Protein AF-A0A944GQI3-F1 (afdb_monomer_lite)

Secondary structure (DSSP, 8-state):
------------PPPHHHHHHHHHT-----SSHHHHHHHHHIIIIIHHHHHHHSPP------BPPPEEEEEETTTTEEEEEETTT--EESS--SS-SSPBP-------

Structure (mmCIF, N/CA/C/O backbone):
data_AF-A0A944GQI3-F1
#
_entry.id   AF-A0A944GQI3-F1
#
loop_
_atom_site.group_PDB
_atom_site.id
_atom_site.type_symbol
_atom_site.label_atom_id
_atom_site.label_alt_id
_atom_site.label_comp_id
_atom_site.label_asym_id
_atom_site.label_entity_id
_atom_site.label_seq_id
_atom_site.pdbx_PDB_ins_code
_atom_site.Cartn_x
_atom_site.Cartn_y
_atom_site.Cartn_z
_atom_site.occupancy
_atom_site.B_iso_or_equiv
_atom_site.auth_seq_id
_atom_site.auth_comp_id
_atom_site.auth_asym_id
_atom_site.auth_atom_id
_atom_site.pdbx_PDB_model_num
ATOM 1 N N . MET A 1 1 ? -6.557 -26.376 36.507 1.00 34.50 1 MET A N 1
ATOM 2 C CA . MET A 1 1 ? -5.691 -26.769 35.374 1.00 34.50 1 MET A CA 1
ATOM 3 C C . MET A 1 1 ? -5.563 -25.568 34.458 1.00 34.50 1 MET A C 1
ATOM 5 O O . MET A 1 1 ? -6.561 -25.145 33.892 1.00 34.50 1 MET A O 1
ATOM 9 N N . ALA A 1 2 ? -4.382 -24.956 34.429 1.00 42.81 2 ALA A N 1
ATOM 10 C CA . ALA A 1 2 ? -4.098 -23.729 33.695 1.00 42.81 2 ALA A CA 1
ATOM 11 C C . ALA A 1 2 ? -3.243 -24.063 32.467 1.00 42.81 2 ALA A C 1
ATOM 13 O O . ALA A 1 2 ? -2.116 -24.505 32.632 1.00 42.81 2 ALA A O 1
ATOM 14 N N . LEU A 1 3 ? -3.800 -23.871 31.271 1.00 40.59 3 LEU A N 1
ATOM 15 C CA . LEU A 1 3 ? -3.124 -23.717 29.976 1.00 40.59 3 LEU A CA 1
ATOM 16 C C . LEU A 1 3 ? -4.119 -22.891 29.134 1.00 40.59 3 LEU A C 1
ATOM 18 O O . LEU A 1 3 ? -5.297 -23.229 29.086 1.00 40.59 3 LEU A O 1
ATOM 22 N N . LYS A 1 4 ? -3.773 -21.783 28.487 1.00 43.50 4 LYS A N 1
ATOM 23 C CA . LYS A 1 4 ? -2.606 -21.572 27.638 1.00 43.50 4 LYS A CA 1
ATOM 24 C C . LYS A 1 4 ? -2.112 -20.138 27.789 1.00 43.50 4 LYS A C 1
ATOM 26 O O . LYS A 1 4 ? -2.874 -19.194 27.587 1.00 43.50 4 LYS A O 1
ATOM 31 N N . GLU A 1 5 ? -0.828 -20.008 28.084 1.00 45.44 5 GLU A N 1
ATOM 32 C CA . GLU A 1 5 ? -0.065 -18.794 27.836 1.00 45.44 5 GLU A CA 1
ATOM 33 C C . GLU A 1 5 ? -0.146 -18.507 26.332 1.00 45.44 5 GLU A C 1
ATOM 35 O O . GLU A 1 5 ? 0.284 -19.305 25.495 1.00 45.44 5 GLU A O 1
ATOM 40 N N . GLY A 1 6 ? -0.813 -17.412 25.976 1.00 44.91 6 GLY A N 1
ATOM 41 C CA . GLY A 1 6 ? -0.787 -16.910 24.614 1.00 44.91 6 GLY A CA 1
ATOM 42 C C . GLY A 1 6 ? 0.630 -16.443 24.320 1.00 44.91 6 GLY A C 1
ATOM 43 O O . GLY A 1 6 ? 1.113 -15.530 24.979 1.00 44.91 6 GLY A O 1
ATOM 44 N N . LEU A 1 7 ? 1.285 -17.069 23.342 1.00 41.94 7 LEU A N 1
ATOM 45 C CA . LEU A 1 7 ? 2.504 -16.559 22.720 1.00 41.94 7 LEU A CA 1
ATOM 46 C C . LEU A 1 7 ? 2.229 -15.136 22.218 1.00 41.94 7 LEU A C 1
ATOM 48 O O . LEU A 1 7 ? 1.677 -14.936 21.135 1.00 41.94 7 LEU A O 1
ATOM 52 N N . THR A 1 8 ? 2.576 -14.135 23.019 1.00 44.12 8 THR A N 1
ATOM 53 C CA . THR A 1 8 ? 2.606 -12.748 22.578 1.00 44.12 8 THR A CA 1
ATOM 54 C C . THR A 1 8 ? 3.802 -12.614 21.651 1.00 44.12 8 THR A C 1
ATOM 56 O O . THR A 1 8 ? 4.933 -12.469 22.100 1.00 44.12 8 THR A O 1
ATOM 59 N N . MET A 1 9 ? 3.573 -12.723 20.341 1.00 46.00 9 MET A N 1
ATOM 60 C CA . MET A 1 9 ? 4.563 -12.261 19.373 1.00 46.00 9 MET A CA 1
ATOM 61 C C . MET A 1 9 ? 4.767 -10.765 19.610 1.00 46.00 9 MET A C 1
ATOM 63 O O . MET A 1 9 ? 3.818 -9.993 19.449 1.00 46.00 9 MET A O 1
ATOM 67 N N . ASP A 1 10 ? 5.977 -10.366 19.999 1.00 51.41 10 ASP A N 1
ATOM 68 C CA . ASP A 1 10 ? 6.357 -8.960 20.120 1.00 51.41 10 ASP A CA 1
ATOM 69 C C . ASP A 1 10 ? 6.129 -8.266 18.776 1.00 51.41 10 ASP A C 1
ATOM 71 O O . ASP A 1 10 ? 6.868 -8.453 17.804 1.00 51.41 10 ASP A O 1
ATOM 75 N N . LYS A 1 11 ? 5.049 -7.486 18.695 1.00 59.84 11 LYS A N 1
ATOM 76 C CA . LYS A 1 11 ? 4.698 -6.736 17.492 1.00 59.84 11 LYS A CA 1
ATOM 77 C C . LYS A 1 11 ? 5.715 -5.610 17.332 1.00 59.84 11 LYS A C 1
ATOM 79 O O . LYS A 1 11 ? 5.622 -4.584 18.000 1.00 59.84 11 LYS A O 1
ATOM 84 N N . LYS A 1 12 ? 6.692 -5.798 16.444 1.00 63.69 12 LYS A N 1
ATOM 85 C CA . LYS A 1 12 ? 7.579 -4.716 16.006 1.00 63.69 12 LYS A CA 1
ATOM 86 C C . LYS A 1 12 ? 6.833 -3.859 14.992 1.00 63.69 12 LYS A C 1
ATOM 88 O O . LYS A 1 12 ? 6.554 -4.306 13.882 1.00 63.69 12 LYS A O 1
ATOM 93 N N . TYR A 1 13 ? 6.483 -2.645 15.398 1.00 67.50 13 TYR A N 1
ATOM 94 C CA . TYR A 1 13 ? 5.896 -1.655 14.505 1.00 67.50 13 TYR A CA 1
ATOM 95 C C . TYR A 1 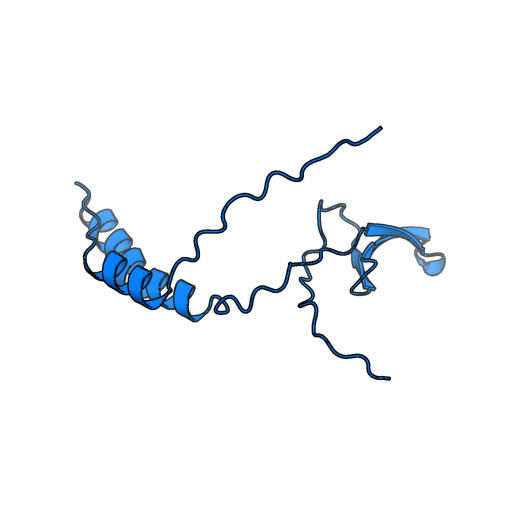13 ? 6.954 -1.143 13.529 1.00 67.50 13 TYR A C 1
ATOM 97 O O . TYR A 1 13 ? 8.105 -0.925 13.908 1.00 67.50 13 TYR A O 1
ATOM 105 N N . ILE A 1 14 ? 6.553 -0.968 12.271 1.00 71.44 14 ILE A N 1
ATOM 106 C CA . ILE A 1 14 ? 7.390 -0.368 11.235 1.00 71.44 14 ILE A CA 1
ATOM 107 C C . ILE A 1 14 ? 6.889 1.056 11.035 1.00 71.44 14 ILE A C 1
ATOM 109 O O . ILE A 1 14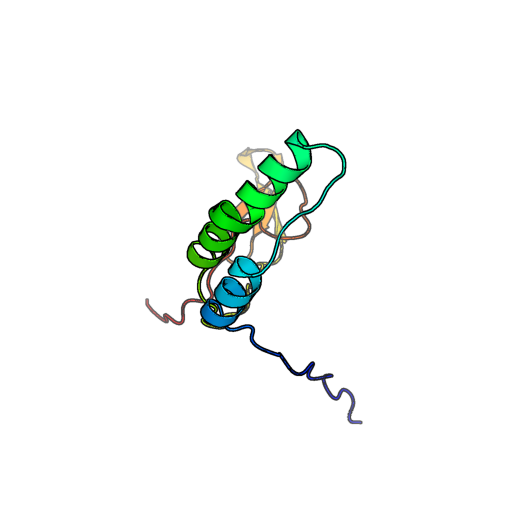 ? 5.739 1.266 10.656 1.00 71.44 14 ILE A O 1
ATOM 113 N N . ASP A 1 15 ? 7.755 2.020 11.316 1.00 81.00 15 ASP A N 1
ATOM 114 C CA . ASP A 1 15 ? 7.503 3.430 11.051 1.00 81.00 15 ASP A CA 1
ATOM 115 C C . ASP A 1 15 ? 7.530 3.674 9.532 1.00 81.00 15 ASP A C 1
ATOM 117 O O . ASP A 1 15 ? 8.497 3.322 8.846 1.00 81.00 15 ASP A O 1
ATOM 121 N N . ALA A 1 16 ? 6.441 4.236 9.002 1.00 83.19 16 ALA A N 1
ATOM 122 C CA . ALA A 1 16 ? 6.259 4.457 7.571 1.00 83.19 16 ALA A CA 1
ATOM 123 C C . ALA A 1 16 ? 7.304 5.427 6.992 1.00 83.19 16 ALA A C 1
ATOM 125 O O . ALA A 1 16 ? 7.810 5.202 5.890 1.00 83.19 16 ALA A O 1
ATOM 126 N N . ASP A 1 17 ? 7.690 6.459 7.742 1.00 84.62 17 ASP A N 1
ATOM 127 C CA . ASP A 1 17 ? 8.686 7.444 7.316 1.00 84.62 17 ASP A CA 1
ATOM 128 C C . ASP A 1 17 ? 10.104 6.876 7.386 1.00 84.62 17 ASP A C 1
ATOM 130 O O . ASP A 1 17 ? 10.967 7.214 6.570 1.00 84.62 17 ASP A O 1
ATOM 134 N N . VAL A 1 18 ? 10.373 5.992 8.348 1.00 87.38 18 VAL A N 1
ATOM 135 C CA . VAL A 1 18 ? 11.624 5.222 8.388 1.00 87.38 18 VAL A CA 1
ATOM 136 C C . VAL A 1 18 ? 11.698 4.278 7.189 1.00 87.38 18 VAL A C 1
ATOM 138 O O . VAL A 1 18 ? 12.733 4.224 6.524 1.00 87.38 18 VAL A O 1
ATOM 141 N N . LEU A 1 19 ? 10.609 3.581 6.861 1.00 88.06 19 LEU A N 1
ATOM 142 C CA . LEU A 1 19 ? 10.566 2.657 5.730 1.00 88.06 19 LEU A CA 1
ATOM 143 C C . LEU A 1 19 ? 10.794 3.375 4.392 1.00 88.06 19 LEU A C 1
ATO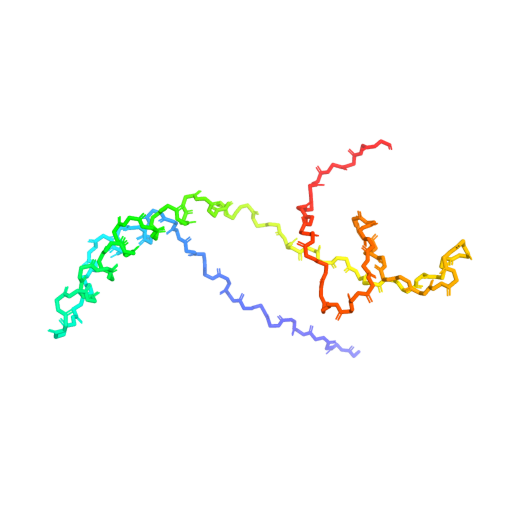M 145 O O . LEU A 1 19 ? 11.620 2.924 3.599 1.00 88.06 19 LEU A O 1
ATOM 149 N N . LYS A 1 20 ? 10.145 4.522 4.160 1.00 89.81 20 LYS A N 1
ATOM 150 C CA . LYS A 1 20 ? 10.369 5.334 2.950 1.00 89.81 20 LYS A CA 1
ATOM 151 C C . LYS A 1 20 ? 11.819 5.805 2.827 1.00 89.81 20 LYS A C 1
ATOM 153 O O . LYS A 1 20 ? 12.397 5.692 1.751 1.00 89.81 20 LYS A O 1
ATOM 158 N N . ARG A 1 21 ? 12.436 6.245 3.931 1.00 90.81 21 ARG A N 1
ATOM 159 C CA . ARG A 1 21 ? 13.858 6.644 3.960 1.00 90.81 21 ARG A CA 1
ATOM 160 C C . ARG A 1 21 ? 14.816 5.492 3.664 1.00 90.81 21 ARG A C 1
ATOM 162 O O . ARG A 1 21 ? 15.901 5.722 3.136 1.00 90.81 21 ARG A O 1
ATOM 169 N N . ILE A 1 22 ? 14.450 4.262 4.026 1.00 91.75 22 ILE A N 1
ATOM 170 C CA . ILE A 1 22 ? 15.218 3.070 3.648 1.00 91.75 22 ILE A CA 1
ATOM 171 C C . ILE A 1 22 ? 15.060 2.815 2.147 1.00 91.75 22 ILE A C 1
ATOM 173 O O . ILE A 1 22 ? 16.062 2.647 1.460 1.00 91.75 22 ILE A O 1
ATOM 177 N N . ILE A 1 23 ? 13.825 2.837 1.640 1.00 92.62 23 ILE A N 1
ATOM 178 C CA . ILE A 1 23 ? 13.502 2.597 0.226 1.00 92.62 23 ILE A CA 1
ATOM 179 C C . ILE A 1 23 ? 14.203 3.597 -0.698 1.00 92.62 23 ILE A C 1
ATOM 181 O O . ILE A 1 23 ? 14.738 3.193 -1.725 1.00 92.62 23 ILE A O 1
ATOM 185 N N . GLU A 1 24 ? 14.265 4.874 -0.320 1.00 91.75 24 GLU A N 1
ATOM 186 C CA . GLU A 1 24 ? 14.949 5.922 -1.090 1.00 91.75 24 GLU A CA 1
ATOM 187 C C . GLU A 1 24 ? 16.434 5.607 -1.339 1.00 91.75 24 GLU A C 1
ATOM 189 O O . GLU A 1 24 ? 16.985 5.962 -2.381 1.00 91.75 24 GLU A O 1
ATOM 194 N N . LYS A 1 25 ? 17.077 4.899 -0.404 1.00 93.00 25 LYS A N 1
ATOM 195 C CA . LYS A 1 25 ? 18.492 4.512 -0.491 1.00 93.00 25 LYS A CA 1
ATOM 196 C C . LYS A 1 25 ? 18.719 3.214 -1.265 1.00 93.00 25 LYS A C 1
ATOM 198 O O . LYS A 1 25 ? 19.870 2.852 -1.498 1.00 93.00 25 LYS A O 1
ATOM 203 N N . LEU A 1 26 ? 17.658 2.489 -1.617 1.00 93.44 26 LEU A N 1
ATOM 204 C CA . LEU A 1 26 ? 17.762 1.246 -2.368 1.00 93.44 26 LEU A CA 1
ATOM 205 C C . LEU A 1 26 ? 17.822 1.525 -3.869 1.00 93.44 26 LEU A C 1
ATOM 207 O O . LEU A 1 26 ? 17.129 2.393 -4.401 1.00 93.44 26 LEU A O 1
ATOM 211 N N . GLU A 1 27 ? 18.606 0.710 -4.566 1.00 92.06 27 GLU A N 1
ATOM 212 C CA . GLU A 1 27 ? 18.620 0.666 -6.022 1.00 92.06 27 GLU A CA 1
ATOM 213 C C . GLU A 1 27 ? 18.461 -0.768 -6.498 1.00 92.06 27 GLU A C 1
ATOM 215 O O . GLU A 1 27 ? 19.141 -1.685 -6.033 1.00 92.06 27 GLU A O 1
ATOM 220 N N . TYR A 1 28 ? 17.556 -0.964 -7.451 1.00 90.50 28 TYR A N 1
ATOM 221 C CA . TYR A 1 28 ? 17.411 -2.247 -8.112 1.00 90.50 28 TYR A CA 1
ATOM 222 C C . TYR A 1 28 ? 18.419 -2.351 -9.251 1.00 90.50 28 TYR A C 1
ATOM 224 O O . TYR A 1 28 ? 18.383 -1.571 -10.207 1.00 90.50 28 TYR A O 1
ATOM 232 N N . GLN A 1 29 ? 19.312 -3.332 -9.148 1.00 90.75 29 GLN A N 1
ATOM 233 C CA . GLN A 1 29 ? 20.319 -3.609 -10.161 1.00 90.75 29 GLN A CA 1
ATOM 234 C C . GLN A 1 29 ? 20.019 -4.929 -10.862 1.00 90.75 29 GLN A C 1
ATOM 236 O O . GLN A 1 29 ? 19.843 -5.973 -10.236 1.00 90.75 29 GLN A O 1
ATOM 241 N N . ASN A 1 30 ? 19.976 -4.874 -12.188 1.00 92.38 30 ASN A N 1
ATOM 242 C CA . ASN A 1 30 ? 19.812 -6.023 -13.061 1.00 92.38 30 ASN A CA 1
ATOM 243 C C . ASN A 1 30 ? 20.679 -5.833 -14.315 1.00 92.38 30 ASN A C 1
ATOM 245 O O . ASN A 1 30 ? 20.853 -4.712 -14.804 1.00 92.38 30 ASN A O 1
ATOM 249 N N . SER A 1 31 ? 21.209 -6.930 -14.859 1.00 92.44 31 SER A N 1
ATOM 250 C CA . SER A 1 31 ? 21.960 -6.909 -16.121 1.00 92.44 31 SER A CA 1
ATOM 251 C C . SER A 1 31 ? 21.097 -6.422 -17.291 1.00 92.44 31 SER A C 1
ATOM 253 O O . SER A 1 31 ? 21.596 -5.794 -18.224 1.00 92.44 31 SER A O 1
ATOM 255 N N . ASN A 1 32 ? 19.782 -6.639 -17.225 1.00 94.12 32 ASN A N 1
ATOM 256 C CA . ASN A 1 32 ? 18.828 -6.076 -18.163 1.00 94.12 32 ASN A CA 1
ATOM 257 C C . ASN A 1 32 ? 18.443 -4.643 -17.764 1.00 94.12 32 ASN A C 1
ATOM 259 O O . ASN A 1 32 ? 17.679 -4.417 -16.824 1.00 94.12 32 ASN A O 1
ATOM 263 N N . LYS A 1 33 ? 18.896 -3.668 -18.559 1.00 92.25 33 LYS A N 1
ATOM 264 C CA . LYS A 1 33 ? 18.643 -2.237 -18.335 1.00 92.25 33 LYS A CA 1
ATOM 265 C C . LYS A 1 33 ? 17.153 -1.882 -18.242 1.00 92.25 33 LYS A C 1
ATOM 267 O O . LYS A 1 33 ? 16.797 -1.014 -17.452 1.00 92.25 33 LYS A O 1
ATOM 272 N N . ARG A 1 34 ? 16.273 -2.553 -19.000 1.00 90.62 34 ARG A N 1
ATOM 273 C CA . ARG A 1 34 ? 14.819 -2.311 -18.927 1.00 90.62 34 ARG A CA 1
ATOM 274 C C . ARG A 1 34 ? 14.242 -2.738 -17.580 1.00 90.62 34 ARG A C 1
ATOM 276 O O . ARG A 1 34 ? 13.450 -1.998 -17.008 1.00 90.62 34 ARG A O 1
ATOM 283 N N . LEU A 1 35 ? 14.670 -3.892 -17.067 1.00 90.88 35 LEU A N 1
ATOM 284 C CA . LEU A 1 35 ? 14.249 -4.372 -15.749 1.00 90.88 35 LEU A CA 1
ATOM 285 C C . LEU A 1 35 ? 14.812 -3.492 -14.632 1.00 90.88 35 LEU A C 1
ATOM 287 O O . LEU A 1 35 ? 14.097 -3.204 -13.680 1.00 90.88 35 LEU A O 1
ATOM 291 N N . SER A 1 36 ? 16.046 -3.003 -14.776 1.00 91.00 36 SER A N 1
ATOM 292 C CA . SER A 1 36 ? 16.630 -2.033 -13.843 1.00 91.00 36 SER A CA 1
ATOM 293 C C . SER A 1 36 ? 15.812 -0.745 -13.773 1.00 91.00 36 SER A C 1
ATOM 295 O O . SER A 1 36 ? 15.500 -0.282 -12.681 1.00 91.00 36 SER A O 1
ATOM 297 N N . ILE A 1 37 ? 15.411 -0.182 -14.917 1.00 92.12 37 ILE A N 1
ATOM 298 C CA . ILE A 1 37 ? 14.578 1.031 -14.959 1.00 92.12 37 ILE A CA 1
ATOM 299 C C . ILE A 1 37 ? 13.222 0.776 -14.291 1.00 92.12 37 ILE A C 1
ATOM 301 O O . ILE A 1 37 ? 12.871 1.487 -13.354 1.00 92.12 37 ILE A O 1
ATOM 305 N N . ALA A 1 38 ? 12.504 -0.269 -14.712 1.00 92.75 38 ALA A N 1
ATOM 306 C CA . ALA A 1 38 ? 11.182 -0.586 -14.171 1.00 92.75 38 ALA A CA 1
ATOM 307 C C . ALA A 1 38 ? 11.224 -0.903 -12.665 1.00 92.75 38 ALA A C 1
ATOM 309 O O . ALA A 1 38 ? 10.386 -0.431 -11.902 1.00 92.75 38 ALA A O 1
ATOM 310 N N . GLY A 1 39 ? 12.224 -1.662 -12.209 1.00 92.94 39 GLY A N 1
ATOM 311 C CA . GLY A 1 39 ? 12.384 -1.983 -10.791 1.00 92.94 39 GLY A CA 1
ATOM 312 C C . GLY A 1 39 ? 12.667 -0.745 -9.940 1.00 92.94 39 GLY A C 1
ATOM 313 O O . GLY A 1 39 ? 12.090 -0.598 -8.864 1.00 92.94 39 GLY A O 1
ATOM 314 N N . ASN A 1 40 ? 13.488 0.184 -10.439 1.00 94.00 40 ASN A N 1
ATOM 315 C CA . ASN A 1 40 ? 13.729 1.453 -9.752 1.00 94.00 40 ASN A CA 1
ATOM 316 C C . ASN A 1 40 ? 12.501 2.373 -9.767 1.00 94.00 40 ASN A C 1
ATOM 318 O O . ASN A 1 40 ? 12.287 3.089 -8.796 1.00 94.00 40 ASN A O 1
ATOM 322 N N . GLU A 1 41 ? 11.671 2.331 -10.810 1.00 93.94 41 GLU A N 1
ATOM 323 C CA . GLU A 1 41 ? 10.392 3.049 -10.841 1.00 93.94 41 GLU A CA 1
ATOM 324 C C . GLU A 1 41 ? 9.439 2.524 -9.753 1.00 93.94 41 GLU A C 1
ATOM 326 O O . GLU A 1 41 ? 8.858 3.301 -8.997 1.00 93.94 41 GLU A O 1
ATOM 331 N N . VAL A 1 42 ? 9.345 1.200 -9.593 1.00 93.88 42 VAL A N 1
ATOM 332 C CA . VAL A 1 42 ? 8.577 0.573 -8.503 1.00 93.88 42 VAL A CA 1
ATOM 333 C C . VAL A 1 42 ? 9.091 1.001 -7.135 1.00 93.88 42 VAL A C 1
ATOM 335 O O . VAL A 1 42 ? 8.300 1.448 -6.305 1.00 93.88 42 VAL A O 1
ATOM 338 N N . LEU A 1 43 ? 10.400 0.907 -6.907 1.00 94.19 43 LEU A N 1
ATOM 339 C CA . LEU A 1 43 ? 11.017 1.280 -5.634 1.00 94.19 43 LEU A CA 1
ATOM 340 C C . LEU A 1 43 ? 10.842 2.763 -5.308 1.00 94.19 43 LEU A C 1
ATOM 342 O O . LEU A 1 43 ? 10.473 3.091 -4.187 1.00 94.19 43 LEU A O 1
ATOM 346 N N . LYS A 1 44 ? 11.090 3.659 -6.265 1.00 92.31 44 LYS A N 1
ATOM 347 C CA . LYS A 1 44 ? 11.169 5.100 -5.990 1.00 92.31 44 LYS A CA 1
ATOM 348 C C . LYS A 1 44 ? 9.823 5.817 -6.107 1.00 92.31 44 LYS A C 1
ATOM 350 O O . LYS A 1 44 ? 9.660 6.865 -5.494 1.00 92.31 44 LYS A O 1
ATOM 355 N N . TYR A 1 45 ? 8.861 5.274 -6.856 1.00 91.44 45 TYR A N 1
ATOM 356 C CA . TYR A 1 45 ? 7.566 5.924 -7.087 1.00 91.44 45 TYR A CA 1
ATOM 357 C C . TYR A 1 45 ? 6.387 5.137 -6.513 1.00 91.44 45 TYR A C 1
ATOM 359 O O . TYR A 1 45 ? 5.642 5.648 -5.675 1.00 91.44 45 TYR A O 1
ATOM 367 N N . TYR A 1 46 ? 6.214 3.882 -6.932 1.00 92.62 46 TYR A N 1
ATOM 368 C CA . TYR A 1 46 ? 5.021 3.116 -6.562 1.00 92.62 46 TYR A CA 1
ATOM 369 C C . TYR A 1 46 ? 5.037 2.677 -5.094 1.00 92.62 46 TYR A C 1
ATOM 371 O O . TYR A 1 46 ? 4.004 2.743 -4.434 1.00 92.62 46 TYR A O 1
ATOM 379 N N . MET A 1 47 ? 6.190 2.275 -4.556 1.00 91.88 47 MET A N 1
ATOM 380 C CA . MET A 1 47 ? 6.308 1.827 -3.164 1.00 91.88 47 MET A CA 1
ATOM 381 C C . MET A 1 47 ? 5.986 2.925 -2.137 1.00 91.88 47 MET A C 1
ATOM 383 O O . MET A 1 47 ? 5.160 2.663 -1.264 1.00 91.88 47 MET A O 1
ATOM 387 N N . PRO A 1 48 ? 6.534 4.156 -2.229 1.00 90.81 48 PRO A N 1
ATOM 388 C CA . PRO A 1 48 ? 6.138 5.248 -1.339 1.00 90.81 48 PRO A CA 1
ATOM 389 C C . PRO A 1 48 ? 4.639 5.535 -1.391 1.00 90.81 48 PRO A C 1
ATOM 391 O O . PRO A 1 48 ? 4.011 5.668 -0.344 1.00 90.81 48 PRO A O 1
ATOM 394 N N . LYS A 1 49 ? 4.054 5.526 -2.594 1.00 88.94 49 LYS A N 1
ATOM 395 C CA . LYS A 1 49 ? 2.618 5.729 -2.786 1.00 88.94 49 LYS A CA 1
ATOM 396 C C . LYS A 1 49 ? 1.783 4.624 -2.139 1.00 88.94 49 LYS A C 1
ATOM 398 O O . LYS A 1 49 ? 0.805 4.922 -1.471 1.00 88.94 49 LYS A O 1
ATOM 403 N N . ILE A 1 50 ? 2.191 3.361 -2.276 1.00 88.81 50 ILE A N 1
ATOM 404 C CA . ILE A 1 50 ? 1.538 2.236 -1.592 1.00 88.81 50 ILE A CA 1
ATOM 405 C C . ILE A 1 50 ? 1.613 2.420 -0.075 1.00 88.81 50 ILE A C 1
ATOM 407 O O . ILE A 1 50 ? 0.628 2.158 0.605 1.00 88.81 50 ILE A O 1
ATOM 411 N N . ILE A 1 51 ? 2.746 2.877 0.464 1.00 88.19 51 ILE A N 1
ATOM 412 C CA . ILE A 1 51 ? 2.899 3.134 1.903 1.00 88.19 51 ILE A CA 1
ATOM 413 C C . ILE A 1 51 ? 1.977 4.275 2.361 1.00 88.19 51 ILE A C 1
ATOM 415 O O . ILE A 1 51 ? 1.378 4.152 3.422 1.00 88.19 51 ILE A O 1
ATOM 419 N N . ASP A 1 52 ? 1.836 5.341 1.568 1.00 84.12 52 ASP A N 1
ATOM 420 C CA . ASP A 1 52 ? 0.930 6.467 1.847 1.00 84.12 52 ASP A CA 1
ATOM 421 C C . ASP A 1 52 ? -0.555 6.091 1.762 1.00 84.12 52 ASP A C 1
ATOM 423 O O . ASP A 1 52 ? -1.353 6.485 2.612 1.00 84.12 52 ASP A O 1
ATOM 427 N N . ASP A 1 53 ? -0.922 5.303 0.752 1.00 80.44 53 ASP A N 1
ATOM 428 C CA . ASP A 1 53 ? -2.289 4.816 0.547 1.00 80.44 53 ASP A CA 1
ATOM 429 C C . ASP A 1 53 ? -2.651 3.706 1.550 1.00 80.44 53 ASP A C 1
ATOM 431 O O . ASP A 1 53 ? -3.831 3.442 1.814 1.00 80.44 53 ASP A O 1
ATOM 435 N N . THR A 1 54 ? -1.642 3.043 2.127 1.00 78.06 54 THR A N 1
ATOM 436 C CA . THR A 1 54 ? -1.844 2.079 3.204 1.00 78.06 54 THR A CA 1
ATOM 437 C C . THR A 1 54 ? -2.242 2.858 4.450 1.00 78.06 54 THR A C 1
ATOM 439 O O . THR A 1 54 ? -1.468 3.686 4.925 1.00 78.06 54 THR A O 1
ATOM 442 N N . PRO A 1 55 ? -3.431 2.607 5.026 1.00 63.78 55 PRO A N 1
ATOM 443 C CA . PRO A 1 55 ? -3.831 3.301 6.236 1.00 63.78 55 PRO A CA 1
ATOM 444 C C . PRO A 1 55 ? -2.772 3.071 7.319 1.00 63.78 55 PRO A C 1
ATOM 446 O O . PRO A 1 55 ? -2.541 1.925 7.718 1.00 63.78 55 PRO A O 1
ATOM 449 N N . LEU A 1 56 ? -2.140 4.164 7.769 1.00 59.22 56 LEU A N 1
ATOM 450 C CA . LEU A 1 56 ? -1.279 4.185 8.949 1.00 59.22 56 LEU A CA 1
ATOM 451 C C . LEU A 1 56 ? -2.015 3.445 10.058 1.00 59.22 56 LEU A C 1
ATOM 453 O O . LEU A 1 56 ? -3.184 3.724 10.331 1.00 59.22 56 LEU A O 1
ATOM 457 N N . ALA A 1 57 ? -1.357 2.427 10.601 1.00 57.34 57 ALA A N 1
ATOM 458 C CA . ALA A 1 57 ? -1.965 1.489 11.520 1.00 57.34 57 ALA A CA 1
ATOM 459 C C . ALA A 1 57 ? -2.362 2.182 12.831 1.00 57.34 57 ALA A C 1
ATOM 461 O O . ALA A 1 57 ? -1.660 2.083 13.832 1.00 57.34 57 ALA A O 1
ATOM 462 N N . ASP A 1 58 ? -3.548 2.782 12.863 1.00 52.25 58 ASP A N 1
ATOM 463 C CA . ASP A 1 58 ? -4.388 2.710 14.045 1.00 52.25 58 ASP A CA 1
ATOM 464 C C . ASP A 1 58 ? -4.825 1.251 14.146 1.00 52.25 58 ASP A C 1
ATOM 466 O O . ASP A 1 58 ? -5.676 0.770 13.394 1.00 52.25 58 ASP A O 1
ATOM 470 N N . VAL A 1 59 ? -4.122 0.522 15.015 1.00 56.88 59 VAL A N 1
ATOM 471 C CA . VAL A 1 59 ? -4.205 -0.923 15.233 1.00 56.88 59 VAL A CA 1
ATOM 472 C C . VAL A 1 59 ? -5.633 -1.320 15.598 1.00 56.88 59 VAL A C 1
ATOM 474 O O . VAL A 1 59 ? -5.996 -1.457 16.764 1.00 56.88 59 VAL A O 1
ATOM 477 N N . GLN A 1 60 ? -6.457 -1.542 14.585 1.00 48.59 60 GLN A N 1
ATOM 478 C CA . GLN A 1 60 ? -7.715 -2.236 14.730 1.00 48.59 60 GLN A CA 1
ATOM 479 C C . GLN A 1 60 ? -7.638 -3.546 13.981 1.00 48.59 60 GLN A C 1
ATOM 481 O O . GLN A 1 60 ? -7.405 -3.581 12.775 1.00 48.59 60 GLN A O 1
ATOM 486 N N . GLU A 1 61 ? -7.818 -4.633 14.729 1.00 51.50 61 GLU A N 1
ATOM 487 C CA . GLU A 1 61 ? -7.909 -5.968 14.160 1.00 51.50 61 GLU A CA 1
ATOM 488 C C . GLU A 1 61 ? -8.930 -5.966 13.027 1.00 51.50 61 GLU A C 1
ATOM 490 O O . GLU A 1 61 ? -10.091 -5.576 13.203 1.00 51.50 61 GLU A O 1
ATOM 495 N N . VAL A 1 62 ? -8.484 -6.416 11.859 1.00 53.25 62 VAL A N 1
ATOM 496 C CA . VAL A 1 62 ? -9.376 -6.775 10.770 1.00 53.25 62 VAL A CA 1
ATOM 497 C C . VAL A 1 62 ? -10.223 -7.942 11.265 1.00 53.25 62 VAL A C 1
ATOM 499 O O . VAL A 1 62 ? -9.757 -9.076 11.363 1.00 53.25 62 VAL A O 1
ATOM 502 N N . VAL A 1 63 ? -11.479 -7.661 11.604 1.00 57.50 63 VAL A N 1
ATOM 503 C CA . VAL A 1 63 ? -12.445 -8.707 11.926 1.00 57.50 63 VAL A CA 1
ATOM 504 C C . VAL A 1 63 ? -13.083 -9.145 10.617 1.00 57.50 63 VAL A C 1
ATOM 506 O O . VAL A 1 63 ? -13.903 -8.432 10.037 1.00 57.50 63 VAL A O 1
ATOM 509 N N . HIS A 1 64 ? -12.717 -10.333 10.143 1.00 62.78 64 HIS A N 1
ATOM 510 C CA . HIS A 1 64 ? -13.516 -11.006 9.129 1.00 62.78 64 HIS A CA 1
ATOM 511 C C . HIS A 1 64 ? -14.753 -11.594 9.803 1.00 62.78 64 HIS A C 1
ATOM 513 O O . HIS A 1 64 ? -14.647 -12.371 10.755 1.00 62.78 64 HIS A O 1
ATOM 519 N N . GLY A 1 65 ? -15.935 -11.234 9.306 1.00 68.06 65 GLY A N 1
ATOM 520 C CA . GLY A 1 65 ? -17.147 -11.920 9.722 1.00 68.06 65 GLY A CA 1
ATOM 521 C C . GLY A 1 65 ? -17.131 -13.372 9.273 1.00 68.06 65 GLY A C 1
ATOM 522 O O . GLY A 1 65 ? -16.582 -13.712 8.224 1.00 68.06 65 GLY A O 1
ATOM 523 N N . ARG A 1 66 ? -17.736 -14.243 10.080 1.00 76.00 66 ARG A N 1
ATOM 524 C CA . ARG A 1 66 ? -17.898 -15.650 9.718 1.00 76.00 66 ARG A CA 1
ATOM 525 C C . ARG A 1 66 ? -18.980 -15.752 8.651 1.00 76.00 66 ARG A C 1
ATOM 527 O O . ARG A 1 66 ? -20.023 -15.102 8.755 1.00 76.00 66 ARG A O 1
ATOM 534 N N . TRP A 1 67 ? -18.752 -16.587 7.646 1.00 84.31 67 TRP A N 1
ATOM 535 C CA . TRP A 1 67 ? -19.787 -16.921 6.679 1.00 84.31 67 TRP A CA 1
ATOM 536 C C . TRP A 1 67 ? -20.881 -17.750 7.350 1.00 84.31 67 TRP A C 1
ATOM 538 O O . TRP A 1 67 ? -20.613 -18.811 7.916 1.00 84.31 67 TRP A O 1
ATOM 548 N N . LYS A 1 68 ? -22.121 -17.270 7.279 1.00 87.25 68 LYS A N 1
ATOM 549 C CA . LYS A 1 68 ? -23.323 -18.031 7.617 1.00 87.25 68 LYS A CA 1
ATOM 550 C C . LYS A 1 68 ? -23.941 -18.543 6.324 1.00 87.25 68 LYS A C 1
ATOM 552 O O . LYS A 1 68 ? -24.106 -17.776 5.384 1.00 87.25 68 LYS A O 1
ATOM 557 N N . CYS A 1 69 ? -24.265 -19.829 6.272 1.00 87.25 69 CYS A N 1
ATOM 558 C CA . CYS A 1 69 ? -24.997 -20.394 5.146 1.00 87.25 69 CYS A CA 1
ATOM 559 C C . CYS A 1 69 ? -26.490 -20.113 5.343 1.00 87.25 69 CYS A C 1
ATOM 561 O O . CYS A 1 69 ? -27.070 -20.556 6.335 1.00 87.25 69 CYS A O 1
ATOM 563 N N . CYS A 1 70 ? -27.094 -19.365 4.427 1.00 86.62 70 CYS A N 1
ATOM 564 C CA . CYS A 1 70 ? -28.505 -18.999 4.458 1.00 86.62 70 CYS A CA 1
ATOM 565 C C . CYS A 1 70 ? -29.204 -19.570 3.224 1.00 86.62 70 CYS A C 1
ATOM 567 O O . CYS A 1 70 ? -28.668 -19.496 2.122 1.00 86.62 70 CYS A O 1
ATOM 569 N N . TYR A 1 71 ? -30.407 -20.114 3.40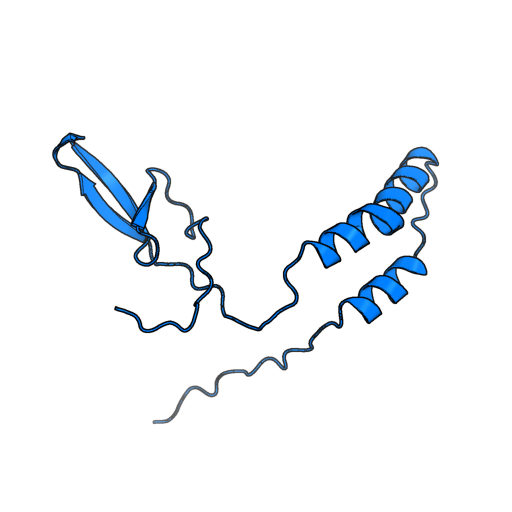0 1.00 87.62 71 TYR A N 1
ATOM 570 C CA . TYR A 1 71 ? -31.247 -20.541 2.284 1.00 87.62 71 TYR A CA 1
ATOM 571 C C . TYR A 1 71 ? -32.164 -19.392 1.860 1.00 87.62 71 TYR A C 1
ATOM 573 O O . TYR A 1 71 ? -32.945 -18.890 2.672 1.00 87.62 71 TYR A O 1
ATOM 581 N N . VAL A 1 72 ? -32.065 -18.974 0.601 1.00 84.75 72 VAL A N 1
ATOM 582 C CA . VAL A 1 72 ? -32.923 -17.941 0.015 1.00 84.75 72 VAL A CA 1
ATOM 583 C C . VAL A 1 72 ? -34.077 -18.645 -0.689 1.00 84.75 72 VAL A C 1
ATOM 585 O O . VAL A 1 72 ? -33.865 -19.315 -1.697 1.00 84.75 72 VAL A O 1
ATOM 588 N N . LYS A 1 73 ? -35.292 -18.511 -0.139 1.00 83.19 73 LYS A N 1
ATOM 589 C CA . LYS A 1 73 ? -36.491 -19.195 -0.655 1.00 83.19 73 LYS A CA 1
ATOM 590 C C . LYS A 1 73 ? -36.829 -18.773 -2.085 1.00 83.19 73 LYS A C 1
ATOM 592 O O . LYS A 1 73 ? -37.105 -19.638 -2.902 1.00 83.19 73 LYS A O 1
ATOM 597 N N . ASP A 1 74 ? -36.736 -17.478 -2.383 1.00 84.88 74 ASP A N 1
ATOM 598 C CA . ASP A 1 74 ? -37.131 -16.924 -3.687 1.00 84.88 74 ASP A CA 1
ATOM 599 C C . ASP A 1 74 ? -36.213 -17.375 -4.832 1.00 84.88 74 ASP A C 1
ATOM 601 O O . ASP A 1 74 ? -36.635 -17.491 -5.977 1.00 84.88 74 ASP A O 1
ATOM 605 N N . GLU A 1 75 ? -34.952 -17.672 -4.517 1.00 79.12 75 GLU A N 1
ATOM 606 C CA . GLU A 1 75 ? -33.939 -18.100 -5.486 1.00 79.12 75 GLU A CA 1
ATOM 607 C C . GLU A 1 75 ? -33.629 -19.604 -5.388 1.00 79.12 75 GLU A C 1
ATOM 609 O O . GLU A 1 75 ? -32.733 -20.092 -6.077 1.00 79.12 75 GLU A O 1
ATOM 614 N N . PHE A 1 76 ? -34.328 -20.327 -4.502 1.00 85.81 76 PHE A N 1
ATOM 615 C CA . PHE A 1 76 ? -34.146 -21.752 -4.205 1.00 85.81 76 PHE A CA 1
ATOM 616 C C . PHE A 1 76 ? -32.675 -22.188 -4.047 1.00 85.81 76 PHE A C 1
ATOM 618 O O . PHE A 1 76 ? -32.296 -23.288 -4.452 1.00 85.81 76 PHE A O 1
ATOM 625 N N . ARG A 1 77 ? -31.824 -21.346 -3.443 1.00 86.00 77 ARG A N 1
ATOM 626 C CA . ARG A 1 77 ? -30.373 -21.588 -3.345 1.00 86.00 77 ARG A CA 1
ATOM 627 C C . ARG A 1 77 ? -29.780 -21.197 -1.996 1.00 86.00 77 ARG A C 1
ATOM 629 O O . ARG A 1 77 ? -30.342 -20.394 -1.253 1.00 86.00 77 ARG A O 1
ATOM 636 N N . TYR A 1 78 ? -28.606 -21.753 -1.702 1.00 86.81 78 TYR A N 1
ATOM 637 C CA . TYR A 1 78 ? -27.800 -21.371 -0.545 1.00 86.81 78 TYR A CA 1
ATOM 638 C C . TYR A 1 78 ? -26.864 -20.208 -0.885 1.00 86.81 78 TYR A C 1
ATOM 640 O O . TYR A 1 78 ? -26.196 -20.220 -1.918 1.00 86.81 78 TYR A O 1
ATOM 648 N N . VAL A 1 79 ? -26.794 -19.224 0.010 1.00 88.44 79 VAL A N 1
ATOM 649 C CA . VAL A 1 79 ? -25.908 -18.058 -0.079 1.00 88.44 79 VAL A CA 1
ATOM 650 C C . VAL A 1 79 ? -25.093 -17.964 1.208 1.00 88.44 79 VAL A C 1
ATOM 652 O O . VAL A 1 79 ? -25.625 -18.126 2.309 1.00 88.44 79 VAL A O 1
ATOM 655 N N . PHE A 1 80 ? -23.798 -17.683 1.088 1.00 86.19 80 PHE A N 1
ATOM 656 C CA . PHE A 1 80 ? -22.941 -17.380 2.227 1.00 86.19 80 PHE A CA 1
ATOM 657 C C . PHE A 1 80 ? -23.054 -15.897 2.554 1.00 86.19 80 PHE A C 1
ATOM 659 O O . PHE A 1 80 ? -22.660 -15.051 1.757 1.00 86.19 80 PHE A O 1
ATOM 666 N N . VAL A 1 81 ? -23.581 -15.573 3.730 1.00 85.62 81 VAL A N 1
ATOM 667 C CA . VAL A 1 81 ? -23.746 -14.196 4.197 1.00 85.62 81 VAL A CA 1
ATOM 668 C C . VAL A 1 81 ? -22.771 -13.925 5.332 1.00 85.62 81 VAL A C 1
ATOM 670 O O . VAL A 1 81 ? -22.697 -14.674 6.307 1.00 85.62 81 VAL A O 1
ATOM 673 N N . CYS A 1 82 ? -21.996 -12.855 5.209 1.00 84.56 82 CYS A N 1
ATOM 674 C CA . CYS A 1 82 ? -21.052 -12.443 6.237 1.00 84.56 82 CYS A CA 1
ATOM 675 C C . CYS A 1 82 ? -21.796 -11.969 7.493 1.00 84.56 82 CYS A C 1
ATOM 677 O O . CYS A 1 82 ? -22.630 -11.065 7.419 1.00 84.56 82 CYS A O 1
ATOM 679 N N . SER A 1 83 ? -21.453 -12.532 8.657 1.00 79.25 83 SER A N 1
ATOM 680 C CA . SER A 1 83 ? -22.084 -12.198 9.942 1.00 79.25 83 SER A CA 1
ATOM 681 C C . SER A 1 83 ? -21.921 -10.741 10.376 1.00 79.25 83 SER A C 1
ATOM 683 O O . SER A 1 83 ? -22.709 -10.277 11.190 1.00 79.25 83 SER A O 1
ATOM 685 N N . GLU A 1 84 ? -20.910 -10.043 9.857 1.00 75.44 84 GLU A N 1
ATOM 686 C CA . GLU A 1 84 ? -20.529 -8.697 10.308 1.00 75.44 84 GLU A CA 1
ATOM 687 C C . GLU A 1 84 ? -20.976 -7.588 9.351 1.00 75.44 84 GLU A C 1
ATOM 689 O O . GLU A 1 84 ? -21.297 -6.482 9.783 1.00 75.44 84 GLU A O 1
ATOM 694 N N . CYS A 1 85 ? -20.968 -7.842 8.039 1.00 74.69 85 CYS A N 1
ATOM 695 C CA . CYS A 1 85 ? -21.260 -6.813 7.035 1.00 74.69 85 CYS A CA 1
ATOM 696 C C . CYS A 1 85 ? -22.493 -7.107 6.174 1.00 74.69 85 CYS A C 1
ATOM 698 O O . CYS A 1 85 ? -22.857 -6.262 5.359 1.00 74.69 85 CYS A O 1
ATOM 700 N N . GLY A 1 86 ? -23.116 -8.281 6.323 1.00 77.31 86 GLY A N 1
ATOM 701 C CA . GLY A 1 86 ? -24.308 -8.671 5.565 1.00 77.31 86 GLY A CA 1
ATOM 702 C C . GLY A 1 86 ? -24.063 -8.932 4.076 1.00 77.31 86 GLY A C 1
ATOM 703 O O . GLY A 1 86 ? -25.009 -9.191 3.342 1.00 77.31 86 GLY A O 1
ATOM 704 N N . PHE A 1 87 ? -22.812 -8.879 3.609 1.00 81.38 87 PHE A N 1
ATOM 705 C CA . PHE A 1 87 ? -22.474 -9.203 2.226 1.00 81.38 87 PHE A CA 1
ATOM 706 C C . PHE A 1 87 ? -22.761 -10.680 1.939 1.00 81.38 87 PHE A C 1
ATOM 708 O O . PHE A 1 87 ? -22.292 -11.543 2.681 1.00 81.38 87 PHE A O 1
ATOM 715 N N . GLY A 1 88 ? -23.521 -10.946 0.877 1.00 83.88 88 GLY A N 1
ATOM 716 C CA . GLY A 1 88 ? -23.845 -12.284 0.392 1.00 83.88 88 GLY A CA 1
ATOM 717 C C . GLY A 1 88 ? -22.982 -12.674 -0.807 1.00 83.88 88 GLY A C 1
ATOM 718 O O . GLY A 1 88 ? -22.761 -11.859 -1.699 1.00 83.88 88 GLY A O 1
ATOM 719 N N . THR A 1 89 ? -22.518 -13.918 -0.843 1.00 82.38 89 THR A N 1
ATOM 720 C CA . THR A 1 89 ? -21.813 -14.506 -1.987 1.00 82.38 89 THR A CA 1
ATOM 721 C C . THR A 1 89 ? -22.270 -15.941 -2.229 1.00 82.38 89 THR A C 1
ATOM 723 O O . THR A 1 89 ? -22.689 -16.647 -1.310 1.00 82.38 89 THR A O 1
ATOM 726 N N . LEU A 1 90 ? -22.170 -16.382 -3.479 1.00 82.44 90 LEU A N 1
ATOM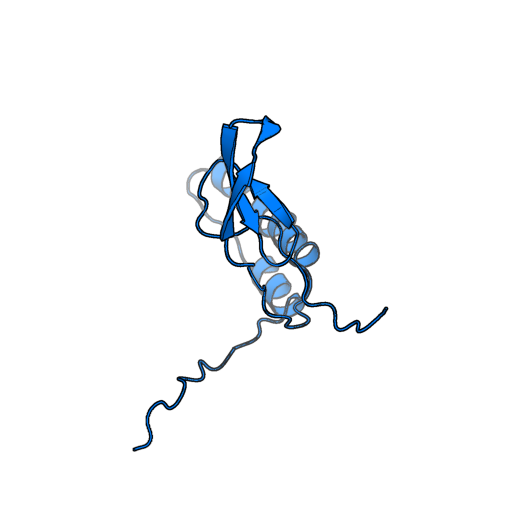 727 C CA . LEU A 1 90 ? -22.407 -17.771 -3.883 1.00 82.44 90 LEU A CA 1
ATOM 728 C C . LEU A 1 90 ? -21.123 -18.606 -3.839 1.00 82.44 90 LEU A C 1
ATOM 730 O O . LEU A 1 90 ? -21.179 -19.830 -3.773 1.00 82.44 90 LEU A O 1
ATOM 734 N N . VAL A 1 91 ? -19.964 -17.945 -3.864 1.00 76.12 91 VAL A N 1
ATOM 735 C CA . VAL A 1 91 ? -18.650 -18.588 -3.881 1.00 76.12 91 VAL A CA 1
ATOM 736 C C . VAL A 1 91 ? -18.084 -18.592 -2.470 1.00 76.12 91 VAL A C 1
ATOM 738 O O . VAL A 1 91 ? -17.979 -17.548 -1.826 1.00 76.12 91 VAL A O 1
ATOM 741 N N . LYS A 1 92 ? -17.706 -19.776 -1.985 1.00 66.56 92 LYS A N 1
ATOM 742 C CA . LYS A 1 92 ? -17.100 -19.938 -0.665 1.00 66.56 92 LYS A CA 1
ATOM 743 C C . LYS A 1 92 ? -1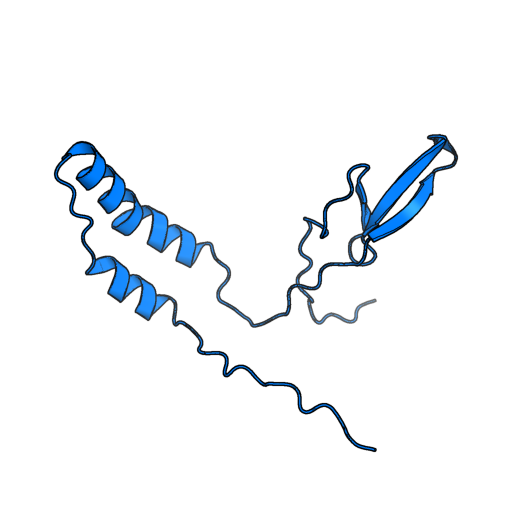5.644 -19.476 -0.698 1.00 66.56 92 LYS A C 1
ATOM 745 O O . LYS A 1 92 ? -14.736 -20.265 -0.938 1.00 66.56 92 LYS A O 1
ATOM 750 N N . GLU A 1 93 ? -15.429 -18.199 -0.428 1.00 70.00 93 GLU A N 1
ATOM 751 C CA . GLU A 1 93 ? -14.107 -17.682 -0.083 1.00 70.00 93 GLU A CA 1
ATOM 752 C C . GLU A 1 93 ? -13.811 -17.943 1.398 1.00 70.00 93 GLU A C 1
ATOM 754 O O . GLU A 1 93 ? -14.721 -18.017 2.226 1.00 70.00 93 GLU A O 1
ATOM 759 N N . ASN A 1 94 ? -12.533 -18.071 1.763 1.00 69.75 94 ASN A N 1
ATOM 760 C CA . ASN A 1 94 ? -12.149 -18.331 3.156 1.00 69.75 94 ASN A CA 1
ATOM 761 C C . ASN A 1 94 ? -12.561 -17.189 4.101 1.00 69.75 94 ASN A C 1
ATOM 763 O O . ASN A 1 94 ? -12.861 -17.434 5.268 1.00 69.75 94 ASN A O 1
ATOM 767 N N . PHE A 1 95 ? -12.626 -15.956 3.590 1.00 64.62 95 PHE A N 1
ATOM 768 C CA . PHE A 1 95 ? -12.932 -14.760 4.367 1.00 64.62 95 PHE A CA 1
ATOM 769 C C . PHE A 1 95 ? -13.813 -13.800 3.572 1.00 64.62 95 PHE A C 1
ATOM 771 O O . PHE A 1 95 ? -13.815 -13.822 2.346 1.00 64.62 95 PHE A O 1
ATOM 778 N N . CYS A 1 96 ? -14.558 -12.942 4.271 1.00 68.75 96 CYS A N 1
ATOM 779 C CA . CYS A 1 96 ? -15.304 -11.877 3.615 1.00 68.75 96 CYS A CA 1
ATOM 780 C C . CYS A 1 96 ? -14.334 -10.831 3.035 1.00 68.75 96 CYS A C 1
ATOM 782 O O . CYS A 1 96 ? -13.544 -10.280 3.812 1.00 68.75 96 CYS A O 1
ATOM 784 N N . PRO A 1 97 ? -14.419 -10.504 1.727 1.00 67.00 97 PRO A N 1
ATOM 785 C CA . PRO A 1 97 ? -13.553 -9.501 1.101 1.00 67.00 97 PRO A CA 1
ATOM 786 C C . PRO A 1 97 ? -13.878 -8.083 1.587 1.00 67.00 97 PRO A C 1
ATOM 788 O O . PRO A 1 97 ? -13.048 -7.179 1.505 1.00 67.00 97 PRO A O 1
ATOM 791 N N . ARG A 1 98 ? -15.081 -7.871 2.143 1.00 64.44 98 ARG A N 1
ATOM 792 C CA . ARG A 1 98 ? -15.426 -6.617 2.811 1.00 64.44 98 ARG A CA 1
ATOM 793 C C . ARG A 1 98 ? -14.817 -6.592 4.207 1.00 64.44 98 ARG A C 1
ATOM 795 O O . ARG A 1 98 ? -15.393 -7.107 5.164 1.00 64.44 98 ARG A O 1
ATOM 802 N N . LEU A 1 99 ? -13.671 -5.932 4.306 1.00 57.06 99 LEU A N 1
ATOM 803 C CA . LEU A 1 99 ? -13.053 -5.552 5.569 1.00 57.06 99 LEU A CA 1
ATOM 804 C C . LEU A 1 99 ? -13.963 -4.536 6.276 1.00 57.06 99 LEU A C 1
ATOM 806 O O . LEU A 1 99 ? -14.242 -3.462 5.738 1.00 57.06 99 LEU A O 1
ATOM 810 N N . ARG A 1 100 ? -14.429 -4.849 7.488 1.00 54.56 100 ARG A N 1
ATOM 811 C CA . ARG A 1 100 ? -14.998 -3.840 8.389 1.00 54.56 100 ARG A CA 1
ATOM 812 C C . ARG A 1 100 ? -13.897 -3.361 9.328 1.00 54.56 100 ARG A C 1
ATOM 814 O O . ARG A 1 100 ? -13.313 -4.159 10.054 1.00 54.56 100 ARG A O 1
ATOM 821 N N . ARG A 1 101 ? -13.646 -2.049 9.342 1.00 50.44 101 ARG A N 1
ATOM 822 C CA . ARG A 1 101 ? -12.936 -1.398 10.452 1.00 50.44 101 ARG A CA 1
ATOM 823 C C . ARG A 1 101 ? -13.824 -1.534 11.683 1.00 50.44 101 ARG A C 1
ATOM 825 O O . ARG A 1 101 ? -15.028 -1.275 11.596 1.00 50.44 101 ARG A O 1
ATOM 832 N N . LYS A 1 102 ? -13.270 -1.964 12.812 1.00 46.75 102 LYS A N 1
ATOM 833 C CA . LYS A 1 102 ? -14.014 -2.169 14.058 1.00 46.75 102 LYS A CA 1
ATOM 834 C C . LYS A 1 102 ? -14.321 -0.818 14.711 1.00 46.75 102 LYS A C 1
ATOM 836 O O . LYS A 1 102 ? -14.027 -0.644 15.882 1.00 46.75 102 LYS A O 1
ATOM 841 N N . ASN A 1 103 ? -14.868 0.158 13.981 1.00 43.12 103 ASN A N 1
ATOM 842 C CA . ASN A 1 103 ? -15.132 1.495 14.507 1.00 43.12 103 ASN A CA 1
ATOM 843 C C . ASN A 1 103 ? -15.836 1.367 15.860 1.00 43.12 103 ASN A C 1
ATOM 845 O O . ASN A 1 103 ? -16.950 0.845 15.945 1.00 43.12 103 ASN A O 1
ATOM 849 N N . GLY A 1 104 ? -15.160 1.825 16.915 1.00 42.75 104 GLY A N 1
ATOM 850 C CA . GLY A 1 104 ? -15.750 1.992 18.228 1.00 42.75 104 GLY A CA 1
ATOM 851 C C . GLY A 1 104 ? -16.819 3.067 18.127 1.00 42.75 104 GLY A C 1
ATOM 852 O O . GLY A 1 104 ? -16.553 4.238 18.361 1.00 42.75 104 GLY A O 1
ATOM 853 N N . ARG A 1 105 ? -18.026 2.679 17.723 1.00 36.41 105 ARG A N 1
ATOM 854 C CA . ARG A 1 105 ? -19.243 3.468 17.874 1.00 36.41 105 ARG A CA 1
ATOM 855 C C . ARG A 1 105 ? -20.364 2.526 18.283 1.00 36.41 105 ARG A C 1
ATOM 857 O O . ARG A 1 105 ? -20.957 1.842 17.457 1.00 36.41 105 ARG A O 1
ATOM 864 N N . LYS A 1 106 ? -20.651 2.526 19.589 1.00 44.88 106 LYS A N 1
ATOM 865 C CA . LYS A 1 106 ? -22.038 2.422 20.050 1.00 44.88 106 LYS A CA 1
ATOM 866 C C . LYS A 1 106 ? -22.801 3.613 19.461 1.00 44.88 106 LYS A C 1
ATOM 868 O O . LYS A 1 106 ? -22.304 4.735 19.500 1.00 44.88 106 LYS A O 1
ATOM 873 N N . GLY A 1 107 ? -23.987 3.350 18.937 1.00 37.50 107 GLY A N 1
ATOM 874 C CA . GLY A 1 107 ? -24.896 4.332 18.349 1.00 37.50 107 GLY A CA 1
ATOM 875 C C . GLY A 1 107 ? -25.587 3.666 17.164 1.00 37.50 107 GLY A C 1
ATOM 876 O O . GLY A 1 107 ? -24.934 3.417 16.159 1.00 37.50 107 GLY A O 1
ATOM 877 N N . ARG A 1 108 ? -26.859 3.293 17.231 1.00 33.12 108 ARG A N 1
ATOM 878 C CA . ARG A 1 108 ? -27.965 3.750 18.073 1.00 33.12 108 ARG A CA 1
ATOM 879 C C . ARG A 1 108 ? -28.992 2.625 18.154 1.00 33.12 108 ARG A C 1
ATOM 881 O O . ARG A 1 108 ? -29.050 1.854 17.171 1.00 33.12 108 ARG A O 1
#

Foldseek 3Di:
DDDDDPPPPPDDDDDLVVVLVVLCPDADDDPDPVCRVVVNCCSNPVVNVCSVVPPDDPPFDQDFFAWDWDQDPVVRDTWTAGPPPRDTDPDDDVTDPDGDRPPPDDDD

pLDDT: mean 74.16, std 18.33, range [33.12, 94.19]

Sequence (108 aa):
MALKEGLTMDKKYIDADVLKRIIEKLEYQNSNKRLSIAGNEVLKYYMPKIIDDTPLADVQEVVHGRWKCCYVKDEFRYVFVCSECGFGTLVKENFCPRLRRKNGRKGR

Radius of gyration: 21.85 Å; chains: 1; bounding box: 59×34×54 Å